Protein AF-A0A5B7FVW7-F1 (afdb_monomer_lite)

InterPro domains:
  IPR008530 Coiled-coil domain-containing protein 22 [PTHR15668] (2-144)
  IPR048349 CCDC22, N-terminal domain [PF21674] (2-85)

Organism: Portunus trituberculatus (NCBI:txid210409)

Secondary structure (DSSP, 8-state):
---GGGS-HHHHHHHHHHHHHHH-TT----SS--SSHHHHHHHHHHHHHHHHHTT-SS---HHHHHS--HHHHHHHHHHHHHHS--S------S---HHHHHHHHHHHHHHHHHHSPP--GGGHHHHHHTTTT--TT----TTTGGG----------GGG--S--S--------

Sequence (174 aa):
MKTVGSFGIEKVVEGVVRCLHTISSDCDLPISLPQNMAQRFRAAAAIAQAVKDTGYPGDIGYQSLLYPSEADLRRIFMFLIEKLPRDSSPVSDEPLNKVTLIHREAKRKVSEALSQPWIPPHCRHVVHKHSSHASLTNYGTAHTQGFISKQFRGYEDPSQLKTGWWKAPIHECL

pLDDT: mean 71.21, std 19.03, range [33.12, 95.5]

Structure (mmCIF, N/CA/C/O backbone):
data_AF-A0A5B7FVW7-F1
#
_entry.id   AF-A0A5B7FVW7-F1
#
loop_
_atom_site.group_PDB
_atom_site.id
_atom_site.type_symbol
_atom_site.label_atom_id
_atom_site.label_alt_id
_atom_site.label_comp_id
_atom_site.label_asym_id
_atom_site.label_entity_id
_atom_site.label_seq_id
_atom_site.pdbx_PDB_ins_code
_atom_site.Cartn_x
_atom_site.Cartn_y
_atom_site.Cartn_z
_atom_site.occupancy
_atom_site.B_iso_or_equiv
_atom_site.auth_seq_id
_atom_site.auth_comp_id
_atom_site.auth_asym_id
_atom_site.auth_atom_id
_atom_site.pdbx_PDB_model_num
ATOM 1 N N . MET A 1 1 ? 15.408 -2.997 10.583 1.00 45.66 1 MET A N 1
ATOM 2 C CA . MET A 1 1 ? 14.521 -1.996 9.945 1.00 45.66 1 MET A CA 1
AT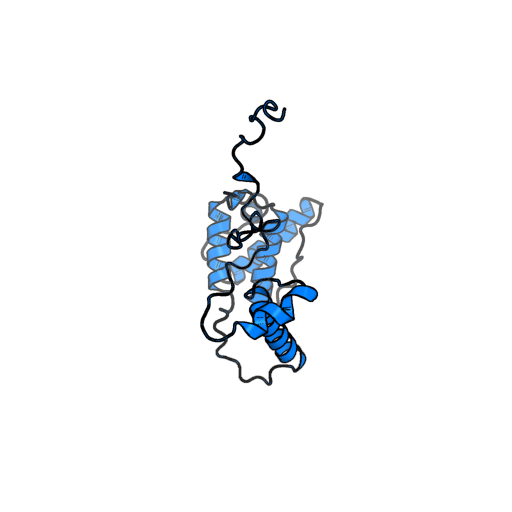OM 3 C C . MET A 1 1 ? 14.501 -2.265 8.450 1.00 45.66 1 MET A C 1
ATOM 5 O O . MET A 1 1 ? 15.553 -2.192 7.832 1.00 45.66 1 MET A O 1
ATOM 9 N N . LYS A 1 2 ? 13.356 -2.661 7.887 1.00 55.06 2 LYS A N 1
ATOM 10 C CA . LYS A 1 2 ? 13.197 -2.876 6.439 1.00 55.06 2 LYS A CA 1
ATOM 11 C C . LYS A 1 2 ? 12.833 -1.534 5.790 1.00 55.06 2 LYS A C 1
ATOM 13 O O . LYS A 1 2 ? 11.948 -0.850 6.294 1.00 55.06 2 LYS A O 1
ATOM 18 N N . THR A 1 3 ? 13.548 -1.131 4.744 1.00 66.06 3 THR A N 1
ATOM 19 C CA . THR A 1 3 ? 13.302 0.115 3.994 1.00 66.06 3 THR A CA 1
ATOM 20 C C . THR A 1 3 ? 12.205 -0.089 2.945 1.00 66.06 3 THR A C 1
ATOM 22 O O . THR A 1 3 ? 11.897 -1.228 2.584 1.00 66.06 3 THR A O 1
ATOM 25 N N . VAL A 1 4 ? 11.620 0.995 2.419 1.00 62.12 4 VAL A N 1
ATOM 26 C CA . VAL A 1 4 ? 10.594 0.920 1.355 1.00 62.12 4 VAL A CA 1
ATOM 27 C C . VAL A 1 4 ? 11.152 0.253 0.090 1.00 62.12 4 VAL A C 1
ATOM 29 O O . VAL A 1 4 ? 10.429 -0.437 -0.619 1.00 62.12 4 VAL A O 1
ATOM 32 N N . GLY A 1 5 ? 12.460 0.353 -0.151 1.00 62.12 5 GLY A N 1
ATOM 33 C CA . GLY A 1 5 ? 13.118 -0.329 -1.269 1.00 62.12 5 GLY A CA 1
ATOM 34 C C . GLY A 1 5 ? 13.190 -1.858 -1.149 1.00 62.12 5 GLY A C 1
ATOM 35 O O . GLY A 1 5 ? 13.570 -2.515 -2.109 1.00 62.12 5 GLY A O 1
ATOM 36 N N . SER A 1 6 ? 12.841 -2.442 0.005 1.00 65.44 6 SER A N 1
ATOM 37 C CA . SER A 1 6 ? 12.838 -3.904 0.192 1.00 65.44 6 SER A CA 1
ATOM 38 C C . SER A 1 6 ? 11.539 -4.588 -0.251 1.00 65.44 6 SER A C 1
ATOM 40 O O . SER A 1 6 ? 11.454 -5.817 -0.225 1.00 65.44 6 SER A O 1
ATOM 42 N N . PHE A 1 7 ? 10.520 -3.816 -0.649 1.00 72.50 7 PHE A N 1
ATOM 43 C CA . PHE A 1 7 ? 9.281 -4.373 -1.180 1.00 72.50 7 PHE A CA 1
ATOM 44 C C . PHE A 1 7 ? 9.491 -4.892 -2.604 1.00 72.50 7 PHE A C 1
ATOM 46 O O . PHE A 1 7 ? 10.084 -4.227 -3.450 1.00 72.50 7 PHE A O 1
ATOM 53 N N . GLY A 1 8 ? 8.982 -6.094 -2.879 1.00 81.50 8 GLY A N 1
ATOM 54 C CA . GLY A 1 8 ? 8.983 -6.638 -4.234 1.00 81.50 8 GLY A CA 1
ATOM 55 C C . GLY A 1 8 ? 8.124 -5.787 -5.172 1.00 81.50 8 GLY A C 1
ATOM 56 O O . GLY A 1 8 ? 7.065 -5.303 -4.772 1.00 81.50 8 GLY A O 1
ATOM 57 N N . ILE A 1 9 ? 8.558 -5.659 -6.428 1.00 86.25 9 ILE A N 1
ATOM 58 C CA . ILE A 1 9 ? 7.878 -4.882 -7.482 1.00 86.25 9 ILE A CA 1
ATOM 59 C C . ILE A 1 9 ? 6.402 -5.282 -7.606 1.00 86.25 9 ILE A C 1
ATOM 61 O O . ILE A 1 9 ? 5.527 -4.429 -7.677 1.00 86.25 9 ILE A O 1
ATOM 65 N N . GLU A 1 10 ? 6.117 -6.582 -7.535 1.00 87.19 10 GLU A N 1
ATOM 66 C CA . GLU A 1 10 ? 4.753 -7.125 -7.561 1.00 87.19 10 GLU A CA 1
ATOM 67 C C . GLU A 1 10 ? 3.863 -6.502 -6.477 1.00 87.19 10 GLU A C 1
ATOM 69 O O . GLU A 1 10 ? 2.733 -6.107 -6.742 1.00 87.19 10 GLU A O 1
ATOM 74 N N . LYS A 1 11 ? 4.394 -6.357 -5.256 1.00 87.31 11 LYS A N 1
ATOM 75 C CA . LYS A 1 11 ? 3.654 -5.833 -4.100 1.00 87.31 11 LYS A CA 1
ATOM 76 C C . LYS A 1 11 ? 3.477 -4.326 -4.157 1.00 87.31 11 LYS A C 1
ATOM 78 O O . LYS A 1 11 ? 2.442 -3.819 -3.737 1.00 87.31 11 LYS A O 1
ATOM 83 N N . VAL A 1 12 ? 4.469 -3.621 -4.693 1.00 88.12 12 VAL A N 1
ATOM 84 C CA . VAL A 1 12 ? 4.357 -2.193 -4.988 1.00 88.12 12 VAL A CA 1
ATOM 85 C C . VAL A 1 12 ? 3.219 -1.954 -5.971 1.00 88.12 12 VAL A C 1
ATOM 87 O O . VAL A 1 12 ? 2.339 -1.141 -5.696 1.00 88.12 12 VAL A O 1
ATOM 90 N N . VAL A 1 13 ? 3.227 -2.660 -7.104 1.00 88.94 13 VAL A N 1
ATOM 91 C CA . VAL A 1 13 ? 2.237 -2.428 -8.156 1.00 88.94 13 VAL A CA 1
ATOM 92 C C . VAL A 1 13 ? 0.844 -2.848 -7.693 1.00 88.94 13 VAL A C 1
ATOM 94 O O . VAL A 1 13 ? -0.101 -2.089 -7.882 1.00 88.94 13 VAL A O 1
ATOM 97 N N . GLU A 1 14 ? 0.726 -3.981 -6.998 1.00 89.44 14 GLU A N 1
ATOM 98 C CA . GLU A 1 14 ? -0.524 -4.412 -6.362 1.00 89.44 14 GLU A CA 1
ATOM 99 C C . GLU A 1 14 ? -1.078 -3.334 -5.412 1.00 89.44 14 GLU A C 1
ATOM 101 O O . GLU A 1 14 ? -2.271 -3.028 -5.439 1.00 89.44 14 GLU A O 1
ATOM 106 N N . GLY A 1 15 ? -0.211 -2.718 -4.599 1.00 89.50 15 GLY A N 1
ATOM 107 C CA . GLY A 1 15 ? -0.584 -1.626 -3.701 1.00 89.50 15 GLY A CA 1
ATOM 108 C C . GLY A 1 15 ? -1.093 -0.393 -4.448 1.00 89.50 15 GLY A C 1
ATOM 109 O O . GLY A 1 15 ? -2.143 0.139 -4.097 1.00 89.50 15 GLY A O 1
ATOM 110 N N . VAL A 1 16 ? -0.394 0.027 -5.507 1.00 89.62 16 VAL A N 1
ATOM 111 C CA . VAL A 1 16 ? -0.802 1.165 -6.351 1.00 89.62 16 VAL A CA 1
ATOM 112 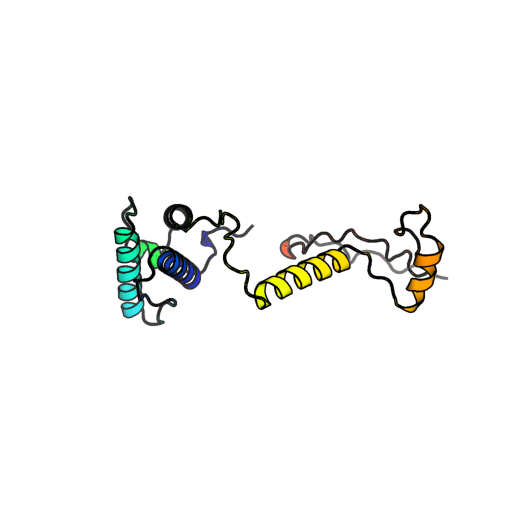C C . VAL A 1 16 ? -2.155 0.904 -7.014 1.00 89.62 16 VAL A C 1
ATOM 114 O O . VAL A 1 16 ? -3.041 1.750 -6.926 1.00 89.62 16 VAL A O 1
ATOM 117 N N . VAL A 1 17 ? -2.353 -0.274 -7.617 1.00 90.81 17 VAL A N 1
ATOM 118 C CA . VAL A 1 17 ? -3.624 -0.656 -8.261 1.00 90.81 17 VAL A CA 1
ATOM 119 C C . VAL A 1 17 ? -4.768 -0.662 -7.251 1.00 90.81 17 VAL A C 1
ATOM 121 O O . VAL A 1 17 ? -5.850 -0.151 -7.526 1.00 90.81 17 VAL A O 1
ATOM 124 N N . ARG A 1 18 ? -4.527 -1.174 -6.041 1.00 89.12 18 ARG A N 1
ATOM 125 C CA . ARG A 1 18 ? -5.536 -1.180 -4.980 1.00 89.12 18 ARG A CA 1
ATOM 126 C C . ARG A 1 18 ? -5.884 0.225 -4.494 1.00 89.12 18 ARG A C 1
ATOM 128 O O . ARG A 1 18 ? -7.051 0.491 -4.233 1.00 89.12 18 ARG A O 1
ATOM 135 N N . CYS A 1 19 ? -4.908 1.126 -4.396 1.00 89.38 19 CYS A N 1
ATOM 136 C CA . CYS A 1 19 ? -5.186 2.531 -4.110 1.00 89.38 19 CYS A CA 1
ATOM 137 C C . CYS A 1 19 ? -6.026 3.174 -5.221 1.00 89.38 19 CYS A C 1
ATOM 139 O O . CYS A 1 19 ? -6.990 3.866 -4.912 1.00 89.38 19 CYS A O 1
ATOM 141 N N . LEU A 1 20 ? -5.701 2.905 -6.490 1.00 88.94 20 LEU A N 1
ATOM 142 C CA . LEU A 1 20 ? -6.451 3.428 -7.633 1.00 88.94 20 LEU A CA 1
ATOM 143 C C . LEU A 1 20 ? -7.905 2.952 -7.642 1.00 88.94 20 LEU A C 1
ATOM 145 O O . LEU A 1 20 ? -8.782 3.792 -7.768 1.00 88.94 20 LEU A O 1
ATOM 149 N N . HIS A 1 21 ? -8.179 1.663 -7.416 1.00 89.06 21 HIS A N 1
ATOM 150 C CA . HIS A 1 21 ? -9.558 1.157 -7.329 1.00 89.06 21 HIS A CA 1
ATOM 151 C C . HIS A 1 21 ? -10.388 1.841 -6.237 1.00 89.06 21 HIS A C 1
ATOM 153 O O . HIS A 1 21 ? -11.591 2.028 -6.398 1.00 89.06 21 HIS A O 1
ATOM 159 N N . THR A 1 22 ? -9.759 2.206 -5.117 1.00 86.69 22 THR A N 1
ATOM 160 C CA . THR A 1 22 ? -10.442 2.904 -4.020 1.00 86.69 22 THR A CA 1
ATOM 161 C C . THR A 1 22 ? -10.742 4.366 -4.366 1.00 86.69 22 THR A C 1
ATOM 163 O O . THR A 1 22 ? -11.731 4.912 -3.888 1.00 86.69 22 THR A O 1
ATOM 166 N N . ILE A 1 23 ? -9.895 5.014 -5.172 1.00 86.25 23 ILE A N 1
ATOM 167 C CA . ILE A 1 23 ? -10.071 6.416 -5.593 1.00 86.25 23 ILE A CA 1
ATOM 168 C C . ILE A 1 23 ? -11.030 6.510 -6.787 1.00 86.25 23 ILE A C 1
ATOM 170 O O . ILE A 1 23 ? -11.845 7.427 -6.870 1.00 86.25 23 ILE A O 1
ATOM 174 N N . SER A 1 24 ? -10.925 5.567 -7.719 1.00 77.94 24 SER A N 1
ATOM 175 C CA . SER A 1 24 ? -11.646 5.531 -8.985 1.00 77.94 24 SER A CA 1
ATOM 176 C C . SER A 1 24 ? -12.114 4.099 -9.241 1.00 77.94 24 SER A C 1
ATOM 178 O O . SER A 1 24 ? -11.337 3.230 -9.634 1.00 77.94 24 SER A O 1
ATOM 180 N N . SER A 1 25 ? -13.406 3.853 -9.020 1.00 71.75 25 SER A N 1
ATOM 181 C CA . SER A 1 25 ? -14.044 2.543 -9.213 1.00 71.75 25 SER A CA 1
ATOM 182 C C . SER A 1 25 ? -14.044 2.058 -10.667 1.00 71.75 25 SER A C 1
ATOM 184 O O . SER A 1 25 ? -14.298 0.882 -10.912 1.00 71.75 25 SER A O 1
ATOM 186 N N . ASP A 1 26 ? -13.745 2.946 -11.616 1.00 69.62 26 ASP A N 1
ATOM 187 C CA . ASP A 1 26 ? -13.931 2.719 -13.054 1.00 69.62 26 ASP A CA 1
ATOM 188 C C . ASP A 1 26 ? -12.675 2.171 -13.755 1.00 69.62 26 ASP A C 1
ATOM 190 O O . ASP A 1 26 ? -12.699 1.865 -14.948 1.00 69.62 26 ASP A O 1
ATOM 194 N N . CYS A 1 27 ? -11.555 2.039 -13.040 1.00 67.88 27 CYS A N 1
ATOM 195 C CA . CYS A 1 27 ? -10.308 1.541 -13.613 1.00 67.88 27 CYS A CA 1
ATOM 196 C C . CYS A 1 27 ? -10.231 0.010 -13.514 1.00 67.88 27 CYS A C 1
ATOM 198 O O . CYS A 1 27 ? -9.853 -0.517 -12.472 1.00 67.88 27 CYS A O 1
ATOM 200 N N . ASP A 1 28 ? -10.531 -0.714 -14.595 1.00 71.06 28 ASP A N 1
ATOM 201 C CA . ASP A 1 28 ? -10.376 -2.177 -14.653 1.00 71.06 28 ASP A CA 1
ATOM 202 C C . ASP A 1 28 ? -8.914 -2.557 -14.979 1.00 71.06 28 ASP A C 1
ATOM 204 O O . ASP A 1 28 ? -8.534 -2.820 -16.124 1.00 71.06 28 ASP A O 1
ATOM 208 N N . LEU A 1 29 ? -8.042 -2.469 -13.968 1.00 77.12 29 LEU A N 1
ATOM 209 C CA . LEU A 1 29 ? -6.603 -2.724 -14.084 1.00 77.12 29 LEU A CA 1
ATOM 210 C C . LEU A 1 29 ? -6.229 -4.083 -13.466 1.00 77.12 29 LEU A C 1
ATOM 212 O O . LEU A 1 29 ? -6.748 -4.460 -12.415 1.00 77.12 29 LEU A O 1
ATOM 216 N N . PRO A 1 30 ? -5.273 -4.827 -14.054 1.00 74.94 30 PRO A N 1
ATOM 217 C CA . PRO A 1 30 ? -4.833 -6.095 -13.487 1.00 74.94 30 PRO A CA 1
ATOM 218 C C . PRO A 1 30 ? -4.104 -5.877 -12.152 1.00 74.94 30 PRO A C 1
ATOM 220 O O . PRO A 1 30 ? -3.077 -5.204 -12.090 1.00 74.94 30 PRO A O 1
ATOM 223 N N . ILE A 1 31 ? -4.609 -6.512 -11.090 1.00 75.31 31 ILE A N 1
ATOM 224 C CA . ILE A 1 31 ? -4.072 -6.432 -9.716 1.00 75.31 31 ILE A CA 1
ATOM 225 C C . ILE A 1 31 ? -2.673 -7.069 -9.597 1.00 75.31 31 ILE A C 1
ATOM 227 O O . ILE A 1 31 ? -1.891 -6.695 -8.725 1.00 75.31 31 ILE A O 1
ATOM 231 N N . SER A 1 32 ? -2.337 -8.015 -10.478 1.00 75.75 32 SER A N 1
ATOM 232 C CA . SER A 1 32 ? -1.055 -8.729 -10.485 1.00 75.75 32 SER A CA 1
ATOM 233 C C . SER A 1 32 ? -0.311 -8.549 -11.803 1.00 75.75 32 SER A C 1
ATOM 235 O O . SER A 1 32 ? -0.915 -8.665 -12.875 1.00 75.75 32 SER A O 1
ATOM 237 N N . LEU A 1 33 ? 1.010 -8.360 -11.744 1.00 78.69 33 LEU A N 1
ATOM 238 C CA . LEU A 1 33 ? 1.828 -8.264 -12.947 1.00 78.69 33 LEU A CA 1
ATOM 239 C C . LEU A 1 33 ? 1.986 -9.651 -13.605 1.00 78.69 33 LEU A C 1
ATOM 241 O O . LEU A 1 33 ? 2.382 -10.617 -12.951 1.00 78.69 33 LEU A O 1
ATOM 245 N N . PRO A 1 34 ? 1.721 -9.782 -14.916 1.00 80.94 34 PRO A N 1
ATOM 246 C CA . PRO A 1 34 ? 1.904 -11.042 -15.635 1.00 80.94 34 PRO A CA 1
ATOM 247 C C . PRO A 1 34 ? 3.384 -11.438 -15.685 1.00 80.94 34 PRO A C 1
ATOM 249 O O . PRO A 1 34 ? 4.259 -10.585 -15.627 1.00 80.94 34 PRO A O 1
ATOM 252 N N . GLN A 1 35 ? 3.708 -12.723 -15.837 1.00 77.06 35 GLN A N 1
ATOM 253 C CA . 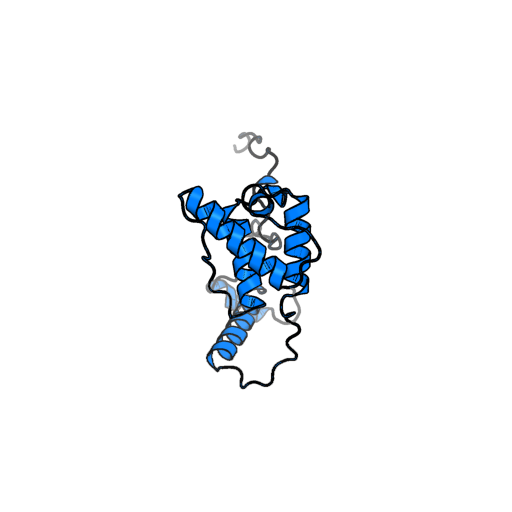GLN A 1 35 ? 5.105 -13.193 -15.831 1.00 77.06 35 GLN A CA 1
ATOM 254 C C . GLN A 1 35 ? 5.906 -12.748 -17.076 1.00 77.06 35 GLN A C 1
ATOM 256 O O . GLN A 1 35 ? 7.131 -12.651 -17.029 1.00 77.06 35 GLN A O 1
ATOM 261 N N . ASN A 1 36 ? 5.225 -12.424 -18.181 1.00 87.50 36 ASN A N 1
ATOM 262 C CA . ASN A 1 36 ? 5.848 -11.989 -19.432 1.00 87.50 36 ASN A CA 1
ATOM 263 C C . ASN A 1 36 ? 6.193 -10.486 -19.411 1.00 87.50 36 ASN A C 1
ATOM 265 O O . ASN A 1 36 ? 5.312 -9.641 -19.247 1.00 87.50 36 ASN A O 1
ATOM 269 N N . MET A 1 37 ? 7.460 -10.145 -19.667 1.00 83.00 37 MET A N 1
ATOM 270 C CA . MET A 1 37 ? 7.969 -8.765 -19.642 1.00 83.00 37 MET A CA 1
ATOM 271 C C . MET A 1 37 ? 7.234 -7.805 -20.589 1.00 83.00 37 MET A C 1
ATOM 273 O O . MET A 1 37 ? 6.961 -6.668 -20.208 1.00 83.00 37 MET A O 1
ATOM 277 N N . ALA A 1 38 ? 6.834 -8.247 -21.785 1.00 84.62 38 ALA A N 1
ATOM 278 C CA . ALA A 1 38 ? 6.091 -7.393 -22.718 1.00 84.62 38 ALA A CA 1
ATOM 279 C C . ALA A 1 38 ? 4.681 -7.060 -22.198 1.00 84.62 38 ALA A C 1
ATOM 281 O O . ALA A 1 38 ? 4.160 -5.963 -22.404 1.00 84.62 38 ALA A O 1
ATOM 282 N N . GLN A 1 39 ? 4.053 -8.001 -21.489 1.00 86.75 39 GLN A N 1
ATOM 283 C CA . GLN A 1 39 ? 2.766 -7.762 -20.839 1.00 86.75 39 GLN A CA 1
ATOM 284 C C . GLN A 1 39 ? 2.928 -6.885 -19.591 1.00 86.75 39 GLN A C 1
ATOM 286 O O . GLN A 1 39 ? 2.094 -6.011 -19.375 1.00 86.75 39 GLN A O 1
ATOM 291 N N . ARG A 1 40 ? 4.023 -7.043 -18.829 1.00 88.75 40 ARG A N 1
ATOM 292 C CA . ARG A 1 40 ? 4.362 -6.155 -17.701 1.00 88.75 40 ARG A CA 1
ATOM 293 C C . ARG A 1 40 ? 4.521 -4.712 -18.144 1.00 88.75 40 ARG A C 1
ATOM 295 O O . ARG A 1 40 ? 3.987 -3.831 -17.488 1.00 88.75 40 ARG A O 1
ATOM 302 N N . PHE A 1 41 ? 5.203 -4.477 -19.264 1.00 88.81 41 PHE A N 1
ATOM 303 C CA . PHE A 1 41 ? 5.345 -3.139 -19.834 1.00 88.81 41 PHE A CA 1
ATOM 304 C C . PHE A 1 41 ? 3.981 -2.506 -20.127 1.00 88.81 41 PHE A C 1
ATOM 306 O O . PHE A 1 41 ? 3.717 -1.391 -19.685 1.00 88.81 41 PHE A O 1
ATOM 313 N N . ARG A 1 42 ? 3.092 -3.234 -20.820 1.00 89.12 42 ARG A N 1
ATOM 314 C CA . ARG A 1 42 ? 1.744 -2.738 -21.144 1.00 89.12 42 ARG A CA 1
ATOM 315 C C . ARG A 1 42 ? 0.913 -2.475 -19.888 1.00 89.12 42 ARG A C 1
ATOM 317 O O . ARG A 1 42 ? 0.302 -1.418 -19.788 1.00 89.12 42 ARG A O 1
ATOM 324 N N . ALA A 1 43 ? 0.937 -3.396 -18.926 1.00 88.75 43 ALA A N 1
ATOM 325 C CA . ALA A 1 43 ? 0.231 -3.246 -17.657 1.00 88.75 43 ALA A CA 1
ATOM 326 C C . ALA A 1 43 ? 0.753 -2.042 -16.858 1.00 88.75 43 ALA A C 1
ATOM 328 O O . ALA A 1 43 ? -0.026 -1.195 -16.443 1.00 88.75 43 ALA A O 1
ATOM 329 N N . ALA A 1 44 ? 2.071 -1.909 -16.703 1.00 89.00 44 ALA A N 1
ATOM 330 C CA . ALA A 1 44 ? 2.674 -0.789 -15.989 1.00 89.00 44 ALA A CA 1
ATOM 331 C C . ALA A 1 44 ? 2.443 0.553 -16.693 1.00 89.00 44 ALA A C 1
ATOM 333 O O . ALA A 1 44 ? 2.227 1.557 -16.023 1.00 89.00 44 ALA A O 1
ATOM 334 N N . ALA A 1 45 ? 2.447 0.585 -18.028 1.00 89.00 45 ALA A N 1
ATOM 335 C CA . ALA A 1 45 ? 2.096 1.783 -18.782 1.00 89.00 45 ALA A CA 1
ATOM 336 C C . ALA A 1 45 ? 0.632 2.188 -18.546 1.00 89.00 45 ALA A C 1
ATOM 338 O O . ALA A 1 45 ? 0.372 3.359 -18.288 1.00 89.00 45 ALA A O 1
ATOM 339 N N . ALA A 1 46 ? -0.304 1.233 -18.568 1.00 89.69 46 ALA A N 1
ATOM 340 C CA . ALA A 1 46 ? -1.716 1.493 -18.282 1.00 89.69 46 ALA A CA 1
ATOM 341 C C . ALA A 1 46 ? -1.930 2.002 -16.845 1.00 89.69 46 ALA A C 1
ATOM 343 O O . ALA A 1 46 ? -2.627 2.990 -16.637 1.00 89.69 46 ALA A O 1
ATOM 344 N N . ILE A 1 47 ? -1.265 1.386 -15.863 1.00 90.00 47 ILE A N 1
ATOM 345 C CA . ILE A 1 47 ? -1.325 1.813 -14.457 1.00 90.00 47 ILE A CA 1
ATOM 346 C C . ILE A 1 47 ? -0.736 3.219 -14.296 1.00 90.00 47 ILE A C 1
ATOM 348 O O . ILE A 1 47 ? -1.333 4.058 -13.631 1.00 90.00 47 ILE A O 1
ATOM 352 N N . ALA A 1 48 ? 0.406 3.509 -14.925 1.00 90.62 48 ALA A N 1
ATOM 353 C CA . ALA A 1 48 ? 1.016 4.836 -14.872 1.00 90.62 48 ALA A CA 1
ATOM 354 C C . ALA A 1 48 ? 0.106 5.918 -15.477 1.00 90.62 48 ALA A C 1
ATOM 356 O O . ALA A 1 48 ? 0.043 7.017 -14.930 1.00 90.62 48 ALA A O 1
ATOM 357 N N . GLN A 1 49 ? -0.623 5.611 -16.557 1.00 89.62 49 GLN A N 1
ATOM 358 C CA . GLN A 1 49 ? -1.616 6.534 -17.114 1.00 89.62 49 GLN A CA 1
ATOM 359 C C . GLN A 1 49 ? -2.785 6.759 -16.153 1.00 89.62 49 GLN A C 1
ATOM 361 O O . GLN A 1 49 ? -3.092 7.904 -15.858 1.00 89.62 49 GLN A O 1
ATOM 366 N N . ALA A 1 50 ? -3.335 5.709 -15.540 1.00 89.62 50 ALA A N 1
ATOM 367 C CA . ALA A 1 50 ? -4.398 5.868 -14.543 1.00 89.62 50 ALA A CA 1
ATOM 368 C C . ALA A 1 50 ? -3.966 6.727 -13.332 1.00 89.62 50 ALA A C 1
ATOM 370 O O . ALA A 1 50 ? -4.737 7.545 -12.824 1.00 89.62 50 ALA A O 1
ATOM 371 N N . VAL A 1 51 ? -2.706 6.608 -12.888 1.00 89.44 51 VAL A N 1
ATOM 372 C CA . VAL A 1 51 ? -2.146 7.499 -11.852 1.00 89.44 51 VAL A CA 1
ATOM 373 C C . VAL A 1 51 ? -2.067 8.951 -12.346 1.00 89.44 51 VAL A C 1
ATOM 375 O O . VAL A 1 51 ? -2.365 9.869 -11.580 1.00 89.44 51 VAL A O 1
ATOM 378 N N . LYS A 1 52 ? -1.694 9.180 -13.612 1.00 90.00 52 LYS A N 1
ATOM 379 C CA . LYS A 1 52 ? -1.679 10.522 -14.223 1.00 90.00 52 LYS A CA 1
ATOM 380 C C . LYS A 1 52 ? -3.078 11.117 -14.332 1.00 90.00 52 LYS A C 1
ATOM 382 O O . LYS A 1 52 ? -3.253 12.274 -13.962 1.00 90.00 52 LYS A O 1
ATOM 387 N N . ASP A 1 53 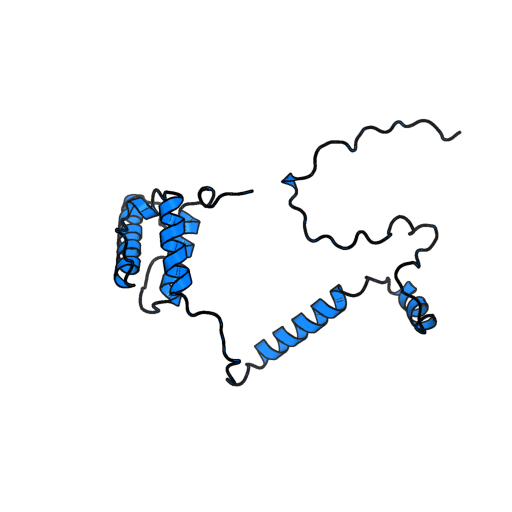? -4.061 10.322 -14.740 1.00 89.31 53 ASP A N 1
ATOM 388 C CA . ASP A 1 53 ? -5.461 10.738 -14.877 1.00 89.31 53 ASP A CA 1
ATOM 389 C C . ASP A 1 53 ? -6.074 11.150 -13.528 1.00 89.31 53 ASP A C 1
ATOM 391 O O . ASP A 1 53 ? -6.928 12.031 -13.465 1.00 89.31 53 ASP A O 1
ATOM 395 N N . THR A 1 54 ? -5.559 10.600 -12.422 1.00 86.69 54 THR A N 1
ATOM 396 C CA . THR A 1 54 ? -5.915 11.007 -11.049 1.00 86.69 54 THR A CA 1
ATOM 397 C C . THR A 1 54 ? -5.372 12.408 -10.679 1.00 86.69 54 THR A C 1
ATOM 399 O O . THR A 1 54 ? -5.685 12.955 -9.618 1.00 86.69 54 THR A O 1
ATOM 402 N N . GLY A 1 55 ? -4.550 13.022 -11.538 1.00 87.88 55 GLY A N 1
ATOM 403 C CA . GLY A 1 55 ? -3.966 14.351 -11.347 1.00 87.88 55 GLY A CA 1
ATOM 404 C C . GLY A 1 55 ? -2.614 14.343 -10.631 1.00 87.88 55 GLY A C 1
ATOM 405 O O . GLY A 1 55 ? -2.315 15.267 -9.871 1.00 87.88 55 GLY A O 1
ATOM 406 N N . TYR A 1 56 ? -1.804 13.297 -10.824 1.00 88.50 56 TYR A N 1
ATOM 407 C CA . TYR A 1 56 ? -0.457 13.243 -10.253 1.00 88.50 56 TYR A CA 1
ATOM 408 C C . TYR A 1 56 ? 0.449 14.322 -10.885 1.00 88.50 56 TYR A C 1
ATOM 410 O O . TYR A 1 56 ? 0.577 14.365 -12.107 1.00 88.50 56 TYR A O 1
ATOM 418 N N . PRO A 1 57 ? 1.108 15.187 -10.087 1.00 83.62 57 PRO A N 1
ATOM 419 C CA . PRO A 1 57 ? 1.883 16.318 -10.609 1.00 83.62 57 PRO A CA 1
ATOM 420 C C . PRO A 1 57 ? 3.260 15.934 -11.176 1.00 83.62 57 PRO A C 1
ATOM 422 O O . PRO A 1 57 ? 3.920 16.767 -11.794 1.00 83.62 57 PRO A O 1
ATOM 425 N N . GLY A 1 58 ? 3.736 14.711 -10.928 1.00 83.56 58 GLY A N 1
ATOM 426 C CA . GLY A 1 58 ? 5.030 14.231 -11.416 1.00 83.56 58 GLY A CA 1
ATOM 427 C C . GLY A 1 58 ? 4.918 13.429 -12.713 1.00 83.56 58 GLY A C 1
ATOM 428 O O . GLY A 1 58 ? 3.864 12.888 -13.039 1.00 83.56 58 GLY A O 1
ATOM 429 N N . ASP A 1 59 ? 6.031 13.281 -13.432 1.00 84.81 59 ASP A N 1
ATOM 430 C CA . ASP A 1 59 ? 6.075 12.344 -14.554 1.00 84.81 59 ASP A CA 1
ATOM 431 C C . ASP A 1 59 ? 6.252 10.913 -14.032 1.00 84.81 59 ASP A C 1
ATOM 433 O O . ASP A 1 59 ? 7.247 10.581 -13.385 1.00 84.81 59 ASP A O 1
ATOM 437 N N . ILE A 1 60 ? 5.250 10.072 -14.281 1.00 87.56 60 ILE A N 1
ATOM 438 C CA . ILE A 1 60 ? 5.270 8.645 -13.966 1.00 87.56 60 ILE A CA 1
ATOM 439 C C . ILE A 1 60 ? 5.212 7.831 -15.259 1.00 87.56 60 ILE A C 1
ATOM 441 O O . ILE A 1 60 ? 4.340 8.015 -16.111 1.00 87.56 60 ILE A O 1
ATOM 445 N N . GLY A 1 61 ? 6.164 6.916 -15.407 1.00 87.88 61 GLY A N 1
ATOM 446 C CA . GLY A 1 61 ? 6.234 5.997 -16.537 1.00 87.88 61 GLY A CA 1
ATOM 447 C C . GLY A 1 61 ? 6.249 4.541 -16.093 1.00 87.88 61 GLY A C 1
ATOM 448 O O . GLY A 1 61 ? 6.309 4.222 -14.906 1.00 87.88 61 GLY A O 1
ATOM 449 N N . TYR A 1 62 ? 6.280 3.640 -17.074 1.00 85.81 62 TYR A N 1
ATOM 450 C CA . TYR A 1 62 ? 6.440 2.207 -16.820 1.00 85.81 62 TYR A CA 1
ATOM 451 C C . TYR A 1 62 ? 7.747 1.901 -16.067 1.00 85.81 62 TYR A C 1
ATOM 453 O O . TYR A 1 62 ? 7.777 0.988 -15.247 1.00 85.81 62 TYR A O 1
ATOM 461 N N . GLN A 1 63 ? 8.814 2.678 -16.304 1.00 86.25 63 GLN A N 1
ATOM 462 C CA . GLN A 1 63 ? 10.110 2.514 -15.640 1.00 86.25 63 GLN A CA 1
ATOM 463 C C . GLN A 1 63 ? 10.011 2.772 -14.133 1.00 86.25 63 GLN A C 1
ATOM 465 O O . GLN A 1 63 ? 10.594 2.022 -13.359 1.00 86.25 63 GLN A O 1
ATOM 470 N N . SER A 1 64 ? 9.223 3.763 -13.710 1.00 85.19 64 SER A N 1
ATOM 471 C CA . SER A 1 64 ? 9.011 4.086 -12.293 1.00 85.19 64 SER A CA 1
ATOM 472 C C . SER A 1 64 ? 8.292 2.969 -11.530 1.00 85.19 64 SER A C 1
ATOM 474 O O . SER A 1 64 ? 8.419 2.889 -10.313 1.00 85.19 64 SER A O 1
ATOM 476 N N . LEU A 1 65 ? 7.546 2.105 -12.230 1.00 83.75 65 LEU A N 1
ATOM 477 C CA . LEU A 1 65 ? 6.831 0.969 -11.643 1.00 83.75 65 LEU A CA 1
ATOM 478 C C . LEU A 1 65 ? 7.598 -0.356 -11.778 1.00 83.75 65 LEU A C 1
ATOM 480 O O . LEU A 1 65 ? 7.594 -1.141 -10.836 1.00 83.75 65 LEU A O 1
ATOM 484 N N . LEU A 1 66 ? 8.265 -0.615 -12.911 1.00 84.88 66 LEU A N 1
ATOM 485 C CA . LEU A 1 66 ? 9.073 -1.831 -13.120 1.00 84.88 66 LEU A CA 1
ATOM 486 C C . LEU A 1 66 ? 10.422 -1.777 -12.397 1.00 84.88 66 LEU A C 1
ATOM 488 O O . LEU A 1 66 ? 10.921 -2.811 -11.960 1.00 84.88 66 LEU A O 1
ATOM 492 N N . TYR A 1 67 ? 11.004 -0.584 -12.278 1.00 86.25 67 TYR A N 1
ATOM 493 C CA . TYR A 1 67 ? 12.296 -0.339 -11.640 1.00 86.25 67 TYR A CA 1
ATOM 494 C C . TYR A 1 67 ? 12.165 0.811 -10.638 1.00 86.25 67 TYR A C 1
ATOM 496 O O . TYR A 1 67 ? 12.747 1.883 -10.829 1.00 86.25 67 TYR A O 1
ATOM 504 N N . PRO A 1 68 ? 11.352 0.623 -9.586 1.00 79.00 68 PRO A N 1
ATOM 505 C CA . PRO A 1 68 ? 11.017 1.706 -8.688 1.00 79.00 68 PRO A CA 1
ATOM 506 C C . PRO A 1 68 ? 12.243 2.180 -7.911 1.00 79.00 68 PRO A C 1
ATOM 508 O O . PRO A 1 68 ? 12.882 1.410 -7.191 1.00 79.00 68 PRO A O 1
ATOM 511 N N . SER A 1 69 ? 12.538 3.477 -8.009 1.00 86.12 69 SER A N 1
ATOM 512 C CA . SER A 1 69 ? 13.429 4.122 -7.054 1.00 86.12 69 SER A CA 1
ATOM 513 C C . SER A 1 69 ? 12.677 4.353 -5.742 1.00 86.12 69 SER A C 1
ATOM 515 O O . SER A 1 69 ? 11.467 4.595 -5.715 1.00 86.12 69 SER A O 1
ATOM 517 N N . GLU A 1 70 ? 13.388 4.312 -4.619 1.00 84.44 70 GLU A N 1
ATOM 518 C CA . GLU A 1 70 ? 12.755 4.511 -3.314 1.00 84.44 70 GLU A CA 1
ATOM 519 C C . GLU A 1 70 ? 12.142 5.917 -3.165 1.00 84.44 70 GLU A C 1
ATOM 521 O O . GLU A 1 70 ? 11.194 6.121 -2.405 1.00 84.44 70 GLU A O 1
ATOM 526 N N . ALA A 1 71 ? 12.684 6.899 -3.886 1.00 85.25 71 ALA A N 1
ATOM 527 C CA . ALA A 1 71 ? 12.153 8.252 -3.913 1.00 85.25 71 ALA A CA 1
ATOM 528 C C . ALA A 1 71 ? 10.827 8.317 -4.684 1.00 85.25 71 ALA A C 1
ATOM 530 O O . ALA A 1 71 ? 9.884 8.954 -4.217 1.00 85.25 71 ALA A O 1
ATOM 531 N N . ASP A 1 72 ? 10.727 7.625 -5.820 1.00 86.06 72 ASP A N 1
ATOM 532 C CA . ASP A 1 72 ? 9.516 7.631 -6.646 1.00 86.06 72 ASP A CA 1
ATOM 533 C C . ASP A 1 72 ? 8.367 6.909 -5.950 1.00 86.06 72 ASP A C 1
ATOM 535 O O . ASP A 1 72 ? 7.263 7.446 -5.891 1.00 86.06 72 ASP A O 1
ATOM 539 N N . LEU A 1 73 ? 8.640 5.764 -5.315 1.00 87.88 73 LEU A N 1
ATOM 540 C CA . LEU A 1 73 ? 7.645 5.045 -4.514 1.00 87.88 73 LEU A CA 1
ATOM 541 C C . LEU A 1 73 ? 7.026 5.926 -3.440 1.00 87.88 73 LEU A C 1
ATOM 543 O O . LEU A 1 73 ? 5.807 5.972 -3.305 1.00 87.88 73 LEU A O 1
ATOM 547 N N . ARG A 1 74 ? 7.864 6.638 -2.679 1.00 88.62 74 ARG A N 1
ATOM 548 C CA . ARG A 1 74 ? 7.386 7.518 -1.611 1.00 88.62 74 ARG A CA 1
ATOM 549 C C . ARG A 1 74 ? 6.488 8.614 -2.159 1.00 88.62 74 ARG A C 1
ATOM 551 O O . ARG A 1 74 ? 5.430 8.835 -1.590 1.00 88.62 74 ARG A O 1
ATOM 558 N N . ARG A 1 75 ? 6.877 9.270 -3.255 1.00 89.12 75 ARG A N 1
ATOM 559 C CA . ARG A 1 75 ? 6.073 10.344 -3.860 1.00 89.12 75 ARG A CA 1
ATOM 560 C C . ARG A 1 75 ? 4.732 9.826 -4.374 1.00 89.12 75 ARG A C 1
ATOM 562 O O . ARG A 1 75 ? 3.705 10.436 -4.090 1.00 89.12 75 ARG A O 1
ATOM 569 N N . ILE A 1 76 ? 4.744 8.688 -5.067 1.00 89.94 76 ILE A N 1
ATOM 570 C CA . ILE A 1 76 ? 3.538 8.059 -5.615 1.00 89.94 76 ILE A CA 1
ATOM 571 C C . ILE A 1 76 ? 2.595 7.652 -4.481 1.00 89.94 76 ILE A C 1
ATOM 573 O O . ILE A 1 76 ? 1.436 8.053 -4.479 1.00 89.94 76 ILE A O 1
ATOM 577 N N . PHE A 1 77 ? 3.080 6.903 -3.486 1.00 89.56 77 PHE A N 1
ATOM 578 C CA . PHE A 1 77 ? 2.239 6.473 -2.368 1.00 89.56 77 PHE A CA 1
ATOM 579 C C . PHE A 1 77 ? 1.769 7.639 -1.504 1.00 89.56 77 PHE A C 1
ATOM 581 O O . PHE A 1 77 ? 0.624 7.624 -1.074 1.00 89.56 77 PHE A O 1
ATOM 588 N N . MET A 1 78 ? 2.601 8.656 -1.272 1.00 91.06 78 MET A N 1
ATOM 589 C CA . MET A 1 78 ? 2.193 9.851 -0.531 1.00 91.06 78 MET A CA 1
ATOM 590 C C . MET A 1 78 ? 1.019 10.545 -1.225 1.00 91.06 78 MET A C 1
ATOM 592 O O . MET A 1 78 ? 0.000 10.789 -0.587 1.00 91.06 78 MET A O 1
ATOM 596 N N . PHE A 1 79 ? 1.112 10.755 -2.542 1.00 90.44 79 PHE A N 1
ATOM 597 C CA . PHE A 1 79 ? 0.011 11.311 -3.324 1.00 90.44 79 PHE A CA 1
ATOM 598 C C . PHE A 1 79 ? -1.239 10.425 -3.280 1.00 90.44 79 PHE A C 1
ATOM 600 O O . PHE A 1 79 ? -2.330 10.912 -2.996 1.00 90.44 79 PHE A O 1
ATOM 607 N N . LEU A 1 80 ? -1.093 9.121 -3.537 1.00 89.69 80 LEU A N 1
ATOM 608 C CA . LEU A 1 80 ? -2.230 8.201 -3.557 1.00 89.69 80 LEU A CA 1
ATOM 609 C C . LEU A 1 80 ? -2.927 8.154 -2.196 1.00 89.69 80 LEU A C 1
ATOM 611 O O . LEU A 1 80 ? -4.144 8.254 -2.146 1.00 89.69 80 LEU A O 1
ATOM 615 N N . ILE A 1 81 ? -2.175 8.071 -1.097 1.00 89.38 81 ILE A N 1
ATOM 616 C CA . ILE A 1 81 ? -2.725 8.028 0.265 1.00 89.38 81 ILE A CA 1
ATOM 617 C C . ILE A 1 81 ? -3.445 9.330 0.623 1.00 89.38 81 ILE A C 1
ATOM 619 O O . ILE A 1 81 ? -4.473 9.292 1.292 1.00 89.38 81 ILE A O 1
ATOM 623 N N . GLU A 1 82 ? -2.951 10.482 0.169 1.00 87.81 82 GLU A N 1
ATOM 624 C CA . GLU A 1 82 ? -3.645 11.760 0.358 1.00 87.81 82 GLU A CA 1
ATOM 625 C C . GLU A 1 82 ? -4.974 11.835 -0.397 1.00 87.81 82 GLU A C 1
ATOM 627 O O . GLU A 1 82 ? -5.893 12.519 0.059 1.00 87.81 82 GLU A O 1
ATOM 632 N N . LYS A 1 83 ? -5.068 11.147 -1.540 1.00 83.94 83 LYS A N 1
ATOM 633 C CA . LYS A 1 83 ? -6.274 11.057 -2.370 1.00 83.94 83 LYS A CA 1
ATOM 634 C C . LYS A 1 83 ? -7.219 9.936 -1.962 1.00 83.94 83 LYS A C 1
ATOM 636 O O . LYS A 1 83 ? -8.369 9.956 -2.395 1.00 83.94 83 LYS A O 1
ATOM 641 N N . LEU A 1 84 ? -6.773 8.988 -1.136 1.00 85.00 84 LEU A N 1
ATOM 642 C CA . LEU A 1 84 ? -7.663 7.974 -0.590 1.00 85.00 84 LEU A CA 1
ATOM 643 C C . LEU A 1 84 ? -8.780 8.662 0.211 1.00 85.00 84 LEU A C 1
ATOM 645 O O . LEU A 1 84 ? -8.505 9.611 0.956 1.00 85.00 84 LEU A O 1
ATOM 649 N N . PRO A 1 85 ? -10.029 8.176 0.104 1.00 77.62 85 PRO A N 1
ATOM 650 C CA . PRO A 1 85 ? -11.089 8.555 1.024 1.00 77.62 85 PRO A CA 1
ATOM 651 C C . PRO A 1 85 ? -10.570 8.349 2.450 1.00 77.62 85 PRO A C 1
ATOM 653 O O . PRO A 1 85 ? -10.257 7.229 2.851 1.00 77.62 85 PRO A O 1
ATOM 656 N N . ARG A 1 86 ? -10.374 9.437 3.202 1.00 71.94 86 ARG A N 1
ATOM 657 C CA . ARG A 1 86 ? -9.908 9.331 4.585 1.00 71.94 86 ARG A CA 1
ATOM 658 C C . ARG A 1 86 ? -11.011 8.649 5.381 1.00 71.94 86 ARG A C 1
ATOM 660 O O . ARG A 1 86 ? -12.137 9.138 5.387 1.00 71.94 86 ARG A O 1
ATOM 667 N N . ASP A 1 87 ? -10.659 7.608 6.132 1.00 55.19 87 ASP A N 1
ATOM 668 C CA . ASP A 1 87 ? -11.498 6.992 7.171 1.00 55.19 87 ASP A CA 1
ATOM 669 C C . ASP A 1 87 ? -11.781 7.955 8.348 1.00 55.19 87 ASP A C 1
ATOM 671 O O . ASP A 1 87 ? -11.900 7.548 9.502 1.00 55.19 87 ASP A O 1
ATOM 675 N N . SER A 1 88 ? -11.948 9.256 8.106 1.00 49.00 88 SER A N 1
ATOM 676 C CA . SER A 1 88 ? -12.917 10.001 8.890 1.00 49.00 88 SER A CA 1
ATOM 677 C C . SER A 1 88 ? -14.287 9.573 8.384 1.00 49.00 88 SER A C 1
ATOM 679 O O . SER A 1 88 ? -14.961 10.340 7.702 1.00 49.00 88 SER A O 1
ATOM 681 N N . SER A 1 89 ? -14.713 8.347 8.704 1.00 42.78 89 SER A N 1
ATOM 682 C CA . SER A 1 89 ? -16.147 8.150 8.799 1.00 42.78 89 SER A CA 1
ATOM 683 C C . SER A 1 89 ? -16.587 9.160 9.870 1.00 42.78 89 SER A C 1
ATOM 685 O O . SER A 1 89 ? -16.210 8.975 11.037 1.00 42.78 89 SER A O 1
ATOM 687 N N . PRO A 1 90 ? -17.389 10.206 9.577 1.00 49.12 90 PRO A N 1
ATOM 688 C CA . PRO A 1 90 ? -18.433 10.482 10.547 1.00 49.12 90 PRO A CA 1
ATOM 689 C C . PRO A 1 90 ? -19.097 9.124 10.757 1.00 49.12 90 PRO A C 1
ATOM 691 O O . PRO A 1 90 ? -19.264 8.389 9.784 1.00 49.12 90 PRO A O 1
ATOM 694 N N . VAL A 1 91 ? -19.330 8.733 12.005 1.00 49.88 91 VAL A N 1
ATOM 695 C CA . VAL A 1 91 ? -20.153 7.568 12.333 1.00 49.88 91 VAL A CA 1
ATOM 696 C C . VAL A 1 91 ? -21.359 7.623 11.398 1.00 49.88 91 VAL A C 1
ATOM 698 O O . VAL A 1 91 ? -22.234 8.462 11.583 1.00 49.88 91 VAL A O 1
ATOM 701 N N . SER A 1 92 ? -21.316 6.861 10.304 1.00 43.66 92 SER A N 1
ATOM 702 C CA . SER A 1 92 ? -22.385 6.891 9.328 1.00 43.66 92 SER A CA 1
ATOM 703 C C . SER A 1 92 ? -23.485 6.148 10.047 1.00 43.66 92 SER A C 1
ATOM 705 O O . SER A 1 92 ? -23.336 4.955 10.314 1.00 43.66 92 SER A O 1
ATOM 707 N N . ASP A 1 93 ? -24.543 6.867 10.410 1.00 50.81 93 ASP A N 1
ATOM 708 C CA . ASP A 1 93 ? -25.813 6.347 10.931 1.00 50.81 93 ASP A CA 1
ATOM 709 C C . ASP A 1 93 ? -26.544 5.477 9.881 1.00 50.81 93 ASP A C 1
ATOM 711 O O . ASP A 1 93 ? -27.767 5.350 9.862 1.00 50.81 93 ASP A O 1
ATOM 715 N N . GLU A 1 94 ? -25.799 4.851 8.972 1.00 57.75 94 GLU A N 1
ATOM 716 C CA . GLU A 1 94 ? -26.281 3.751 8.166 1.00 57.75 94 GLU A CA 1
ATOM 717 C C . GLU A 1 94 ? -26.573 2.586 9.118 1.00 57.75 94 GLU A C 1
ATOM 719 O O . GLU A 1 94 ? -25.755 2.315 10.006 1.00 57.75 94 GLU A O 1
ATOM 724 N N . PRO A 1 95 ? -27.735 1.912 9.011 1.00 56.97 95 PRO A N 1
ATOM 725 C CA . PRO A 1 95 ? -28.132 0.888 9.964 1.00 56.97 95 PRO A CA 1
ATOM 726 C C . PRO A 1 95 ? -27.081 -0.217 9.962 1.00 56.97 95 PRO A C 1
ATOM 728 O O . PRO A 1 95 ? -27.027 -1.057 9.064 1.00 56.97 95 PRO A O 1
ATOM 731 N N . LEU A 1 96 ? -26.213 -0.164 10.973 1.00 60.31 96 LEU A N 1
ATOM 732 C CA . LEU A 1 96 ? -25.031 -0.990 11.105 1.00 60.31 96 LEU A CA 1
ATOM 733 C C . LEU A 1 96 ? -25.464 -2.448 10.969 1.00 60.31 96 LEU A C 1
ATOM 735 O O . LEU A 1 96 ? -26.180 -2.975 11.824 1.00 60.31 96 LEU A O 1
ATOM 739 N N . ASN A 1 97 ? -25.093 -3.060 9.841 1.00 81.00 97 ASN A N 1
ATOM 740 C CA . ASN A 1 97 ? -25.453 -4.427 9.489 1.00 81.00 97 ASN A CA 1
ATOM 741 C C . ASN A 1 97 ? -25.301 -5.328 10.730 1.00 81.00 97 ASN A C 1
ATOM 743 O O . ASN A 1 97 ? -24.277 -5.292 11.408 1.00 81.00 97 ASN A O 1
ATOM 747 N N . LYS A 1 98 ? -26.315 -6.135 11.065 1.00 85.69 98 LYS A N 1
ATOM 748 C CA . LYS A 1 98 ? -26.316 -6.965 12.289 1.00 85.69 98 LYS A CA 1
ATOM 749 C C . LYS A 1 98 ? -25.017 -7.760 12.458 1.00 85.69 98 LYS A C 1
ATOM 751 O O . LYS A 1 98 ? -24.527 -7.929 13.570 1.00 85.69 98 LYS A O 1
ATOM 756 N N . VAL A 1 99 ? -24.434 -8.203 11.346 1.00 87.94 99 VAL A N 1
ATOM 757 C CA . VAL A 1 99 ? -23.151 -8.908 11.319 1.00 87.94 99 VAL A CA 1
ATOM 758 C C . VAL A 1 99 ? -22.003 -8.016 11.814 1.00 87.94 99 VAL A C 1
ATOM 760 O O . VAL A 1 99 ? -21.218 -8.448 12.656 1.00 87.94 99 VAL A O 1
ATOM 763 N N . THR A 1 100 ? -21.915 -6.757 11.378 1.00 86.25 100 THR A N 1
ATOM 764 C CA . THR A 1 100 ? -20.852 -5.829 11.804 1.00 86.25 100 THR A CA 1
ATOM 765 C C . THR A 1 100 ? -20.999 -5.418 13.272 1.00 86.25 100 THR A C 1
ATOM 767 O O . THR A 1 100 ? -19.989 -5.298 13.969 1.00 86.25 100 THR A O 1
ATOM 770 N N . LEU A 1 101 ? -22.232 -5.310 13.783 1.00 88.38 101 LEU A N 1
ATOM 771 C CA . LEU A 1 101 ? -22.511 -5.163 15.219 1.00 88.38 101 LEU A CA 1
ATOM 772 C C . LEU A 1 101 ? -21.967 -6.344 16.034 1.00 88.38 101 LEU A C 1
ATOM 774 O O . LEU A 1 101 ? -21.272 -6.138 17.030 1.00 88.38 101 LEU A O 1
ATOM 778 N N . ILE A 1 102 ? -22.232 -7.578 15.592 1.00 93.06 102 ILE A N 1
ATOM 779 C CA . ILE A 1 102 ? -21.736 -8.791 16.257 1.00 93.06 102 ILE A CA 1
ATOM 780 C C . ILE A 1 102 ? -20.207 -8.827 16.237 1.00 93.06 102 ILE A C 1
ATOM 782 O O . ILE A 1 102 ? -19.593 -9.062 17.275 1.00 93.06 102 ILE A O 1
ATOM 786 N N . HIS A 1 103 ? -19.576 -8.551 15.092 1.00 92.88 103 HIS A N 1
ATOM 787 C CA . HIS A 1 103 ? -18.115 -8.510 14.997 1.00 92.88 103 HIS A CA 1
ATOM 788 C C . HIS A 1 103 ? -17.504 -7.475 15.945 1.00 92.88 103 HIS A C 1
ATOM 790 O O . HIS A 1 103 ? -16.497 -7.759 16.598 1.00 92.88 103 HIS A O 1
ATOM 796 N N . ARG A 1 104 ? -18.118 -6.291 16.058 1.00 89.81 104 ARG A N 1
ATOM 797 C CA . ARG A 1 104 ? -17.683 -5.243 16.986 1.00 89.81 104 ARG A CA 1
ATOM 798 C C . ARG A 1 104 ? -17.768 -5.710 18.436 1.00 89.81 104 ARG A C 1
ATOM 800 O O . ARG A 1 104 ? -16.801 -5.549 19.179 1.00 89.81 104 ARG A O 1
ATOM 807 N N . GLU A 1 105 ? -18.890 -6.306 18.825 1.00 94.56 105 GLU A N 1
ATOM 808 C CA . GLU A 1 105 ? -19.095 -6.770 20.197 1.00 94.56 105 GLU A CA 1
ATOM 809 C C . GLU A 1 105 ? -18.193 -7.962 20.542 1.00 94.56 105 GLU A C 1
ATOM 811 O O . GLU A 1 105 ? -17.567 -7.979 21.602 1.00 94.56 105 GLU A O 1
ATOM 816 N N . ALA A 1 106 ? -18.028 -8.912 19.620 1.00 95.50 106 ALA A N 1
ATOM 817 C CA . ALA A 1 106 ? -17.098 -10.024 19.774 1.00 95.50 106 ALA A CA 1
ATOM 818 C C . ALA A 1 106 ? -15.658 -9.524 19.949 1.00 95.50 106 ALA A C 1
ATOM 820 O O . ALA A 1 106 ? -14.975 -9.923 20.892 1.00 95.50 106 ALA A O 1
ATOM 821 N N . LYS A 1 107 ? -15.208 -8.588 19.101 1.00 94.94 107 LYS A N 1
ATOM 822 C CA . LYS A 1 107 ? -13.876 -7.975 19.214 1.00 94.94 107 LYS A CA 1
ATOM 823 C C . LYS A 1 107 ? -13.691 -7.292 20.569 1.00 94.94 107 LYS A C 1
ATOM 825 O O . LYS A 1 107 ? -12.647 -7.466 21.195 1.00 94.94 107 LYS A O 1
ATOM 830 N N . ARG A 1 108 ? -14.703 -6.556 21.039 1.00 92.94 108 ARG A N 1
ATOM 831 C CA . ARG A 1 108 ? -14.686 -5.891 22.347 1.00 92.94 108 ARG A CA 1
ATOM 832 C C . ARG A 1 108 ? -14.530 -6.902 23.484 1.00 92.94 108 ARG A C 1
ATOM 834 O O . ARG A 1 108 ? -13.624 -6.753 24.297 1.00 92.94 108 ARG A O 1
ATOM 841 N N . LYS A 1 109 ? -15.359 -7.950 23.508 1.00 93.81 109 LYS A N 1
ATOM 842 C CA . LYS A 1 109 ? -15.328 -9.005 24.534 1.00 93.81 109 LYS A CA 1
ATOM 843 C C . LYS A 1 109 ? -14.022 -9.791 24.536 1.00 93.81 109 LYS A C 1
ATOM 845 O O . LYS A 1 109 ? -13.484 -10.067 25.602 1.00 93.81 109 LYS A O 1
ATOM 850 N N . VAL A 1 110 ? -13.495 -10.126 23.360 1.00 94.25 110 VAL A N 1
ATOM 851 C CA . VAL A 1 110 ? -12.209 -10.823 23.236 1.00 94.25 110 VAL A CA 1
ATOM 852 C C . VAL A 1 110 ? -11.069 -9.929 23.715 1.00 94.25 110 VAL A C 1
ATOM 854 O O . VAL A 1 110 ? -10.230 -10.385 24.481 1.00 94.25 110 VAL A O 1
ATOM 857 N N . SER A 1 111 ? -11.058 -8.648 23.337 1.00 90.81 111 SER A N 1
ATOM 858 C CA . SER A 1 111 ? -10.042 -7.701 23.808 1.00 90.81 111 SER A CA 1
ATOM 859 C C . SER A 1 111 ? -10.086 -7.515 25.328 1.00 90.81 111 SER A C 1
ATOM 861 O O . SER A 1 111 ? -9.039 -7.455 25.965 1.00 90.81 111 SER A O 1
ATOM 863 N N . GLU A 1 112 ? -11.285 -7.444 25.909 1.00 87.44 112 GLU A N 1
ATOM 864 C CA . GLU A 1 112 ? -11.497 -7.370 27.357 1.00 87.44 112 GLU A CA 1
ATOM 865 C C . GLU A 1 112 ? -10.989 -8.646 28.051 1.00 87.44 112 GLU A C 1
ATOM 867 O O . GLU A 1 112 ? -10.218 -8.563 29.005 1.00 87.44 112 GLU A O 1
ATOM 872 N N . ALA A 1 113 ? -11.325 -9.828 27.528 1.00 81.75 113 ALA A N 1
ATOM 873 C CA . ALA A 1 113 ? -10.882 -11.107 28.083 1.00 81.75 113 ALA A CA 1
ATOM 874 C C . ALA A 1 113 ? -9.363 -11.312 27.980 1.00 81.75 113 ALA A C 1
ATOM 876 O O . ALA A 1 113 ? -8.753 -11.823 28.912 1.00 81.75 113 ALA A O 1
ATOM 877 N N . LEU A 1 114 ? -8.741 -10.885 26.877 1.00 82.50 114 LEU A N 1
ATOM 878 C CA . LEU A 1 114 ? -7.287 -10.951 26.696 1.00 82.50 114 LEU A CA 1
ATOM 879 C C . LEU A 1 114 ? -6.529 -9.970 27.600 1.00 82.50 114 LEU A C 1
ATOM 881 O O . LEU A 1 114 ? -5.360 -10.199 27.893 1.00 82.50 114 LEU A O 1
ATOM 885 N N . SER A 1 115 ? -7.173 -8.879 28.031 1.00 76.88 115 SER A N 1
ATOM 886 C CA . SER A 1 115 ? -6.577 -7.942 28.992 1.00 76.88 115 SER A CA 1
ATOM 887 C C . SER A 1 115 ? -6.536 -8.495 30.420 1.00 76.88 115 SER A C 1
ATOM 889 O O . SER A 1 115 ? -5.758 -8.018 31.246 1.00 76.88 115 SER A O 1
ATOM 891 N N . GLN A 1 116 ? -7.349 -9.514 30.712 1.00 75.00 116 GLN A N 1
ATOM 892 C CA . GLN A 1 116 ? -7.333 -10.211 31.990 1.00 75.00 116 GLN A CA 1
ATOM 893 C C . GLN A 1 116 ? -6.254 -11.306 31.984 1.00 75.00 116 GLN A C 1
ATOM 895 O O . GLN A 1 116 ? -6.039 -11.962 30.962 1.00 75.00 116 GLN A O 1
ATOM 900 N N . PRO A 1 117 ? -5.570 -11.545 33.116 1.00 76.75 117 PRO A N 1
ATOM 901 C CA . PRO A 1 117 ? -4.637 -12.657 33.222 1.00 76.75 117 PRO A CA 1
ATOM 902 C C . PRO A 1 117 ? -5.377 -13.982 33.013 1.00 76.75 117 PRO A C 1
ATOM 904 O O . PRO A 1 117 ? -6.477 -14.191 33.529 1.00 76.75 117 PRO A O 1
ATOM 907 N N . TRP A 1 118 ? -4.762 -14.900 32.269 1.00 77.88 118 TRP A N 1
ATOM 908 C CA . TRP A 1 118 ? -5.308 -16.241 32.107 1.00 77.88 118 TRP A CA 1
ATOM 909 C C . TRP A 1 118 ? -5.204 -17.009 33.431 1.00 77.88 118 TRP A C 1
ATOM 911 O O . TRP A 1 118 ? -4.116 -17.152 33.988 1.00 77.88 118 TRP A O 1
ATOM 921 N N . ILE A 1 119 ? -6.338 -17.504 33.934 1.00 76.50 119 ILE A N 1
ATOM 922 C CA . ILE A 1 119 ? -6.420 -18.253 35.193 1.00 76.50 119 ILE A CA 1
ATOM 923 C C . ILE A 1 119 ? -6.900 -19.677 34.874 1.00 76.50 119 ILE A C 1
ATOM 925 O O . ILE A 1 119 ? -7.978 -19.830 34.290 1.00 76.50 119 ILE A O 1
ATOM 929 N N . PRO A 1 120 ? -6.161 -20.729 35.276 1.00 83.31 120 PRO A N 1
ATOM 930 C CA . PRO A 1 120 ? -6.620 -22.106 35.136 1.00 83.31 120 PRO A CA 1
ATOM 931 C C . PRO A 1 120 ? -8.006 -22.330 35.774 1.00 83.31 120 PRO A C 1
ATOM 933 O O . PRO A 1 120 ? -8.283 -21.759 36.834 1.00 83.31 120 PRO A O 1
ATOM 936 N N . PRO A 1 121 ? -8.867 -23.213 35.226 1.00 76.69 121 PRO A N 1
ATOM 937 C CA . PRO A 1 121 ? -10.224 -23.432 35.742 1.00 76.69 121 PRO A CA 1
ATOM 938 C C . PRO A 1 121 ? -10.283 -23.784 37.236 1.00 76.69 121 PRO A C 1
ATOM 940 O O . PRO A 1 121 ? -11.170 -23.318 37.951 1.00 76.69 121 PRO A O 1
ATOM 943 N N . HIS A 1 122 ? -9.302 -24.545 37.730 1.00 78.75 122 HIS A N 1
ATOM 944 C CA . HIS A 1 122 ? -9.211 -24.936 39.136 1.00 78.75 122 HIS A CA 1
ATOM 945 C C . HIS A 1 122 ? -8.799 -23.782 40.065 1.00 78.75 122 HIS A C 1
ATOM 947 O O . HIS A 1 122 ? -9.069 -23.862 41.253 1.00 78.75 122 HIS A O 1
ATOM 953 N N . CYS A 1 123 ? -8.224 -22.687 39.556 1.00 70.62 123 CYS A N 1
ATOM 954 C CA . CYS A 1 123 ? -7.809 -21.521 40.349 1.00 70.62 123 CYS A CA 1
ATOM 955 C C . CYS A 1 123 ? -8.858 -20.394 40.377 1.00 70.62 123 CYS A C 1
ATOM 957 O O . CYS A 1 123 ? -8.699 -19.413 41.102 1.00 70.62 123 CYS A O 1
ATOM 959 N N . ARG A 1 124 ? -9.957 -20.508 39.619 1.00 70.69 124 ARG A N 1
ATOM 960 C CA . ARG A 1 124 ? -10.954 -19.431 39.474 1.00 70.69 124 ARG A CA 1
ATOM 961 C C . ARG A 1 124 ? -11.671 -19.086 40.785 1.00 70.69 124 ARG A C 1
ATOM 963 O O . ARG A 1 124 ? -11.905 -17.920 41.082 1.00 70.69 124 ARG A O 1
ATOM 970 N N . HIS A 1 125 ? -11.977 -20.092 41.602 1.00 67.62 125 HIS A N 1
ATOM 971 C CA . HIS A 1 125 ? -12.660 -19.917 42.889 1.00 67.62 125 HIS A CA 1
ATOM 972 C C . HIS A 1 125 ? -11.801 -19.194 43.941 1.00 67.62 125 HIS A C 1
ATOM 974 O O . HIS A 1 125 ? -12.339 -18.566 44.849 1.00 67.62 125 HIS A O 1
ATOM 980 N N . VAL A 1 126 ? -10.474 -19.274 43.810 1.00 65.19 126 VAL A N 1
ATOM 981 C CA . VAL A 1 126 ? -9.503 -18.593 44.674 1.00 65.19 126 VAL A CA 1
ATOM 982 C C . VAL A 1 126 ? -9.565 -17.089 44.403 1.00 65.19 126 VAL A C 1
ATOM 984 O O . VAL A 1 126 ? -9.735 -16.297 45.320 1.00 65.19 126 VAL A O 1
ATOM 987 N N . VAL A 1 127 ? -9.577 -16.696 43.128 1.00 62.34 127 VAL A N 1
ATOM 988 C CA . VAL A 1 127 ? -9.675 -15.292 42.695 1.00 62.34 127 VAL A CA 1
ATOM 989 C C . VAL A 1 127 ? -10.943 -14.597 43.202 1.00 62.34 127 VAL A C 1
ATOM 991 O O . VAL A 1 127 ? -10.881 -13.462 43.672 1.00 62.34 127 VAL A O 1
ATOM 994 N N . HIS A 1 128 ? -12.084 -15.288 43.183 1.00 59.00 128 HIS A N 1
ATOM 995 C CA . HIS A 1 128 ? -13.356 -14.721 43.638 1.00 59.00 128 HIS A CA 1
ATOM 996 C C . HIS A 1 128 ? -13.442 -14.512 45.161 1.00 59.00 128 HIS A C 1
ATOM 998 O O . HIS A 1 128 ? -14.212 -13.664 45.603 1.00 59.00 128 HIS A O 1
ATOM 1004 N N . LYS A 1 129 ? -12.639 -15.223 45.969 1.00 58.41 129 LYS A N 1
ATOM 1005 C CA . LYS A 1 129 ? -12.625 -15.068 47.437 1.00 58.41 129 LYS A CA 1
ATOM 1006 C C . LYS A 1 129 ? -11.877 -13.820 47.916 1.00 58.41 129 LYS A C 1
ATOM 1008 O O . LYS A 1 129 ? -12.115 -13.376 49.032 1.00 58.41 129 LYS A O 1
ATOM 1013 N N . HIS A 1 130 ? -10.992 -13.251 47.095 1.00 52.81 130 HIS A N 1
ATOM 1014 C CA . HIS A 1 130 ? -10.098 -12.147 47.490 1.00 52.81 130 HIS A CA 1
ATOM 1015 C C . HIS A 1 130 ? -10.463 -10.803 46.843 1.00 52.81 130 HIS A C 1
ATOM 1017 O O . HIS A 1 130 ? -9.695 -9.841 46.901 1.00 52.81 130 HIS A O 1
ATOM 1023 N N . SER A 1 131 ? -11.635 -10.735 46.209 1.00 51.56 131 SER A N 1
ATOM 1024 C CA . SER A 1 131 ? -12.118 -9.599 45.421 1.00 51.56 131 SER A CA 1
ATOM 1025 C C . SER A 1 131 ? -12.614 -8.431 46.288 1.00 51.56 131 SER A C 1
ATOM 1027 O O . SER A 1 131 ? -13.688 -7.892 46.035 1.00 51.56 131 SER A O 1
ATOM 1029 N N . SER A 1 132 ? -11.872 -8.045 47.328 1.00 52.78 132 SER A N 1
ATOM 1030 C CA . SER A 1 132 ? -12.184 -6.842 48.108 1.00 52.78 132 SER A CA 1
ATOM 1031 C C . SER A 1 132 ? -11.186 -5.703 47.921 1.00 52.78 132 SER A C 1
ATOM 1033 O O . SER A 1 132 ? -11.636 -4.567 47.980 1.00 52.78 132 SER A O 1
ATOM 1035 N N . HIS A 1 133 ? -9.894 -5.929 47.631 1.00 48.16 133 HIS A N 1
ATOM 1036 C CA . HIS A 1 133 ? -8.990 -4.819 47.249 1.00 48.16 133 HIS A CA 1
ATOM 1037 C C . HIS A 1 133 ? -7.561 -5.206 46.806 1.00 48.16 133 HIS A C 1
ATOM 1039 O O . HIS A 1 133 ? -6.703 -4.330 46.692 1.00 48.16 133 HIS A O 1
ATOM 1045 N N . ALA A 1 134 ? -7.248 -6.490 46.607 1.00 45.59 134 ALA A N 1
ATOM 1046 C CA . ALA A 1 134 ? -5.870 -6.924 46.371 1.00 45.59 134 ALA A CA 1
ATOM 1047 C C . ALA A 1 134 ? -5.618 -7.216 44.887 1.00 45.59 134 ALA A C 1
ATOM 1049 O O . ALA A 1 134 ? -6.267 -8.074 44.288 1.00 45.59 134 ALA A O 1
ATOM 1050 N N . SER A 1 135 ? -4.652 -6.505 44.308 1.00 46.62 135 SER A N 1
ATOM 1051 C CA . SER A 1 135 ? -4.106 -6.718 42.970 1.00 46.62 135 SER A CA 1
ATOM 1052 C C . SER A 1 135 ? -3.766 -8.198 42.778 1.00 46.62 135 SER A C 1
ATOM 1054 O O . SER A 1 135 ? -2.823 -8.728 43.365 1.00 46.62 135 SER A O 1
ATOM 1056 N N . LEU A 1 136 ? -4.556 -8.875 41.950 1.00 51.31 136 LEU A N 1
ATOM 1057 C CA . LEU A 1 136 ? -4.483 -10.307 41.644 1.00 51.31 136 LEU A CA 1
ATOM 1058 C C . LEU A 1 136 ? -3.278 -10.688 40.763 1.00 51.31 136 LEU A C 1
ATOM 1060 O O . LEU A 1 136 ? -3.371 -11.570 39.917 1.00 51.31 136 LEU A O 1
ATOM 1064 N N . THR A 1 137 ? -2.136 -10.027 40.944 1.00 50.97 137 THR A N 1
ATOM 1065 C CA . THR A 1 137 ? -0.923 -10.257 40.147 1.00 50.97 137 THR A CA 1
ATOM 1066 C C . THR A 1 137 ? 0.121 -11.118 40.858 1.00 50.97 137 THR A C 1
ATOM 1068 O O . THR A 1 137 ? 1.068 -11.543 40.209 1.00 50.97 137 THR A O 1
ATOM 1071 N N . ASN A 1 138 ? -0.039 -11.417 42.156 1.00 49.94 138 ASN A N 1
ATOM 1072 C CA . ASN A 1 138 ? 1.016 -12.053 42.966 1.00 49.94 138 ASN A CA 1
ATOM 1073 C C . ASN A 1 138 ? 0.637 -13.396 43.609 1.00 49.94 138 ASN A C 1
ATOM 1075 O O . ASN A 1 138 ? 1.270 -13.812 44.576 1.00 49.94 138 ASN A O 1
ATOM 1079 N N . TYR A 1 139 ? -0.358 -14.112 43.083 1.00 46.53 139 TYR A N 1
ATOM 1080 C CA . TYR A 1 139 ? -0.654 -15.468 43.556 1.00 46.53 139 TYR A CA 1
ATOM 1081 C C . TYR A 1 139 ? -0.173 -16.503 42.543 1.00 46.53 139 TYR A C 1
ATOM 1083 O O . TYR A 1 139 ? -0.928 -16.996 41.712 1.00 46.53 139 TYR A O 1
ATOM 1091 N N . GLY A 1 140 ? 1.116 -16.823 42.639 1.00 50.59 140 GLY A N 1
ATOM 1092 C CA . GLY A 1 140 ? 1.650 -18.107 42.212 1.00 50.59 140 GLY A CA 1
ATOM 1093 C C . GLY A 1 140 ? 1.841 -19.001 43.437 1.00 50.59 140 GLY A C 1
ATOM 1094 O O . GLY A 1 140 ? 2.304 -18.546 44.480 1.00 50.59 140 GLY A O 1
ATOM 1095 N N . THR A 1 141 ? 1.506 -20.280 43.329 1.00 48.56 141 THR A N 1
ATOM 1096 C CA . THR A 1 141 ? 2.035 -21.311 44.234 1.00 48.56 141 THR A CA 1
ATOM 1097 C C . THR A 1 141 ? 3.567 -21.357 44.129 1.00 48.56 141 THR A C 1
ATOM 1099 O O . THR A 1 141 ? 4.111 -20.956 43.104 1.00 48.56 141 THR A O 1
ATOM 1102 N N . ALA A 1 142 ? 4.291 -21.853 45.140 1.00 52.00 142 ALA A N 1
ATOM 1103 C CA . ALA A 1 142 ? 5.767 -21.856 45.153 1.00 52.00 142 ALA A CA 1
ATOM 1104 C C . ALA A 1 142 ? 6.418 -22.446 43.875 1.00 52.00 142 ALA A C 1
ATOM 1106 O O . ALA A 1 142 ? 7.504 -22.033 43.489 1.00 52.00 142 ALA A O 1
ATOM 1107 N N . HIS A 1 143 ? 5.720 -23.342 43.166 1.00 49.94 143 HIS A N 1
ATOM 1108 C CA . HIS A 1 143 ? 6.160 -23.943 41.902 1.00 49.94 143 HIS A CA 1
ATOM 1109 C C . HIS A 1 143 ? 5.837 -23.122 40.632 1.00 49.94 143 HIS A C 1
ATOM 1111 O O . HIS A 1 143 ? 6.345 -23.432 39.561 1.00 49.94 143 HIS A O 1
ATOM 1117 N N . 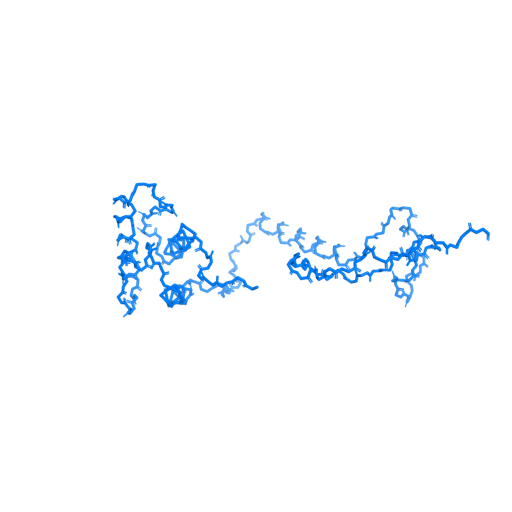THR A 1 144 ? 5.016 -22.070 40.720 1.00 51.25 144 THR A N 1
ATOM 1118 C CA . THR A 1 144 ? 4.636 -21.189 39.596 1.00 51.25 144 THR A CA 1
ATOM 1119 C C . THR A 1 144 ? 5.203 -19.774 39.727 1.00 51.25 144 THR A C 1
ATOM 1121 O O . THR A 1 144 ? 4.881 -18.916 38.910 1.00 51.25 144 THR A O 1
ATOM 1124 N N . GLN A 1 145 ? 6.063 -19.504 40.717 1.00 47.62 145 GLN A N 1
ATOM 1125 C CA . GLN A 1 145 ? 6.734 -18.202 40.867 1.00 47.62 145 GLN A CA 1
ATOM 1126 C C . GLN A 1 145 ? 7.666 -17.864 39.687 1.00 47.62 145 GLN A C 1
ATOM 1128 O O . GLN A 1 145 ? 7.937 -16.695 39.436 1.00 47.62 145 GLN A O 1
ATOM 1133 N N . GLY A 1 146 ? 8.094 -18.856 38.897 1.00 46.03 146 GLY A N 1
ATOM 1134 C CA . GLY A 1 146 ? 8.789 -18.620 37.623 1.00 46.03 146 GLY A CA 1
ATOM 1135 C C . GLY A 1 146 ? 7.889 -18.058 36.511 1.00 46.03 146 GLY A C 1
ATOM 1136 O O . GLY A 1 146 ? 8.390 -17.584 35.497 1.00 46.03 146 GLY A O 1
ATOM 1137 N N . PHE A 1 147 ? 6.567 -18.082 36.709 1.00 41.69 147 PHE A N 1
ATOM 1138 C CA . PHE A 1 147 ? 5.548 -17.536 35.811 1.00 41.69 147 PHE A CA 1
ATOM 1139 C C . PHE A 1 147 ? 5.069 -16.153 36.289 1.00 41.69 147 PHE A C 1
ATOM 1141 O O . PHE A 1 147 ? 3.907 -15.789 36.126 1.00 41.69 147 PHE A O 1
ATOM 1148 N N . ILE A 1 148 ? 5.953 -15.356 36.901 1.00 43.75 148 ILE A N 1
ATOM 1149 C CA . ILE A 1 148 ? 5.688 -13.923 37.053 1.00 43.75 148 ILE A CA 1
ATOM 1150 C C . ILE A 1 148 ? 5.571 -13.346 35.647 1.00 43.75 148 ILE A C 1
ATOM 1152 O O . ILE A 1 148 ? 6.445 -13.537 34.799 1.00 43.75 148 ILE A O 1
ATOM 1156 N N . SER A 1 149 ? 4.451 -12.671 35.409 1.00 46.03 149 SER A N 1
ATOM 1157 C CA . SER A 1 149 ? 4.118 -12.010 34.161 1.00 46.03 149 SER A CA 1
ATOM 1158 C C . SER A 1 149 ? 5.301 -11.178 33.674 1.00 46.03 149 SER A C 1
ATOM 1160 O O . SER A 1 149 ? 5.503 -10.040 34.104 1.00 46.03 149 SER A O 1
ATOM 1162 N N . LYS A 1 150 ? 6.039 -11.689 32.683 1.00 42.12 150 LYS A N 1
ATOM 1163 C CA . LYS A 1 150 ? 6.506 -10.781 31.643 1.00 42.12 150 LYS A CA 1
ATOM 1164 C C . LYS A 1 150 ? 5.227 -10.155 31.116 1.00 42.12 150 LYS A C 1
ATOM 1166 O O . LYS A 1 150 ? 4.430 -10.845 30.483 1.00 42.12 150 LYS A O 1
ATOM 1171 N N . GLN A 1 151 ? 5.007 -8.884 31.461 1.00 43.75 151 GLN A N 1
ATOM 1172 C CA . GLN A 1 151 ? 4.058 -8.020 30.770 1.00 43.75 151 GLN A CA 1
ATOM 1173 C C . GLN A 1 151 ? 4.152 -8.408 29.299 1.00 43.75 151 GLN A C 1
ATOM 1175 O O . GLN A 1 151 ? 5.279 -8.444 28.793 1.00 43.75 151 GLN A O 1
ATOM 1180 N N . PHE A 1 152 ? 3.046 -8.812 28.667 1.00 38.81 152 PHE A N 1
ATOM 1181 C CA . PHE A 1 152 ? 3.060 -9.234 27.271 1.00 38.81 152 PHE A CA 1
ATOM 1182 C C . PHE A 1 152 ? 3.573 -8.056 26.442 1.00 38.81 152 PHE A C 1
ATOM 1184 O O . PHE A 1 152 ? 2.833 -7.153 26.058 1.00 38.81 152 PHE A O 1
ATOM 1191 N N . ARG A 1 153 ? 4.890 -8.014 26.254 1.00 39.66 153 ARG A N 1
ATOM 1192 C CA . ARG A 1 153 ? 5.567 -7.099 25.367 1.00 39.66 153 ARG A CA 1
ATOM 1193 C C . ARG A 1 153 ? 5.266 -7.710 24.018 1.00 39.66 153 ARG A C 1
ATOM 1195 O O . ARG A 1 153 ? 5.714 -8.824 23.748 1.00 39.66 153 ARG A O 1
ATOM 1202 N N . GLY A 1 154 ? 4.359 -7.065 23.285 1.00 39.22 154 GLY A N 1
ATOM 1203 C CA . GLY A 1 154 ? 3.892 -7.552 21.993 1.00 39.22 154 GLY A CA 1
ATOM 1204 C C . GLY A 1 154 ? 5.062 -8.030 21.136 1.00 39.22 154 GLY A C 1
ATOM 1205 O O . GLY A 1 154 ? 6.170 -7.531 21.300 1.00 39.22 154 GLY A O 1
ATOM 1206 N N . TYR A 1 155 ? 4.794 -9.019 20.281 1.00 41.38 155 TYR A N 1
ATOM 1207 C CA . TYR A 1 155 ? 5.740 -9.677 19.374 1.00 41.38 155 TYR A CA 1
ATOM 1208 C C . TYR A 1 155 ? 6.986 -8.825 19.058 1.00 41.38 155 TYR A C 1
ATOM 1210 O O . TYR A 1 155 ? 6.934 -7.924 18.219 1.00 41.38 155 TYR A O 1
ATOM 1218 N N . GLU A 1 156 ? 8.095 -9.089 19.756 1.00 46.28 156 GLU A N 1
ATOM 1219 C CA . GLU A 1 156 ? 9.381 -8.495 19.402 1.00 46.28 156 GLU A CA 1
ATOM 1220 C C . GLU A 1 156 ? 9.975 -9.296 18.241 1.00 46.28 156 GLU A C 1
ATOM 1222 O O . GLU A 1 156 ? 10.098 -10.520 18.294 1.00 46.28 156 GLU A O 1
ATOM 1227 N N . ASP A 1 157 ? 10.291 -8.577 17.166 1.00 40.31 157 ASP A N 1
ATOM 1228 C CA . ASP A 1 157 ? 10.902 -9.091 15.944 1.00 40.31 157 ASP A CA 1
ATOM 1229 C C . ASP A 1 157 ? 12.149 -9.955 16.284 1.00 40.31 157 ASP A C 1
ATOM 1231 O O . ASP A 1 157 ? 13.064 -9.458 16.953 1.00 40.31 157 ASP A O 1
ATOM 1235 N N . PRO A 1 158 ? 12.232 -11.229 15.833 1.00 48.88 158 PRO A N 1
ATOM 1236 C CA . PRO A 1 158 ? 13.325 -12.160 16.164 1.00 48.88 158 PRO A CA 1
ATOM 1237 C C . PRO A 1 158 ? 14.733 -11.674 15.790 1.00 48.88 158 PRO A C 1
ATOM 1239 O O . PRO A 1 158 ? 15.728 -12.255 16.218 1.00 48.88 158 PRO A O 1
ATOM 1242 N N . SER A 1 159 ? 14.835 -10.604 15.002 1.00 52.25 159 SER A N 1
ATOM 1243 C CA . SER A 1 159 ? 16.098 -9.988 14.592 1.00 52.25 159 SER A CA 1
ATOM 1244 C C . SER A 1 159 ? 16.854 -9.244 15.709 1.00 52.25 159 SER A C 1
ATOM 1246 O O . SER A 1 159 ? 17.988 -8.825 15.481 1.00 52.25 159 SER A O 1
ATOM 1248 N N . GLN A 1 160 ? 16.277 -9.094 16.911 1.00 46.41 160 GLN A N 1
ATOM 1249 C CA . GLN A 1 160 ? 16.890 -8.374 18.045 1.00 46.41 160 GLN A CA 1
ATOM 1250 C C . GLN A 1 160 ? 17.473 -9.271 19.153 1.00 46.41 160 GLN A C 1
ATOM 1252 O O . GLN A 1 160 ? 18.066 -8.762 20.108 1.00 46.41 160 GLN A O 1
ATOM 1257 N N . LEU A 1 161 ? 17.369 -10.600 19.047 1.00 45.28 161 LEU A N 1
ATOM 1258 C CA . LEU A 1 161 ? 17.971 -11.512 20.026 1.00 45.28 161 LEU A CA 1
ATOM 1259 C C . LEU A 1 161 ? 19.486 -11.619 19.797 1.00 45.28 161 LEU A C 1
ATOM 1261 O O . LEU A 1 161 ? 19.982 -12.524 19.127 1.00 45.28 161 LEU A O 1
ATOM 1265 N N . LYS A 1 162 ? 20.239 -10.677 20.377 1.00 40.09 162 LYS A N 1
ATOM 1266 C CA . LYS A 1 162 ? 21.690 -10.811 20.535 1.00 40.09 162 LYS A CA 1
ATOM 1267 C C . LYS A 1 162 ? 21.999 -12.042 21.397 1.00 40.09 162 LYS A C 1
ATOM 1269 O O . LYS A 1 162 ? 21.544 -12.176 22.530 1.00 40.09 162 LYS A O 1
ATOM 1274 N N . THR A 1 163 ? 22.782 -12.926 20.793 1.00 50.50 163 THR A N 1
ATOM 1275 C CA . THR A 1 163 ? 23.447 -14.127 21.312 1.00 50.50 163 THR A CA 1
ATOM 1276 C C . THR A 1 163 ? 23.910 -14.022 22.769 1.00 50.50 163 THR A C 1
ATOM 1278 O O . THR A 1 163 ? 24.614 -13.072 23.109 1.00 50.50 163 THR A O 1
ATOM 1281 N N . GLY A 1 164 ? 23.626 -15.038 23.599 1.00 44.75 164 GLY A N 1
ATOM 1282 C CA . GLY A 1 164 ? 24.295 -15.142 24.906 1.00 44.75 164 GLY A CA 1
ATOM 1283 C C . GLY A 1 164 ? 23.791 -16.154 25.943 1.00 44.75 164 GLY A C 1
ATOM 1284 O O . GLY A 1 164 ? 24.275 -16.103 27.065 1.00 44.75 164 GLY A O 1
ATOM 1285 N N . TRP A 1 165 ? 22.855 -17.061 25.639 1.00 37.78 165 TRP A N 1
ATOM 1286 C CA . TRP A 1 165 ? 22.166 -17.844 26.689 1.00 37.78 165 TRP A CA 1
ATOM 1287 C C . TRP A 1 165 ? 22.720 -19.260 26.951 1.00 37.78 165 TRP A C 1
ATOM 1289 O O . TRP A 1 165 ? 22.165 -19.982 27.769 1.00 37.78 165 TRP A O 1
ATOM 1299 N N . TRP A 1 166 ? 23.819 -19.674 26.311 1.00 39.31 166 TRP A N 1
ATOM 1300 C CA . TRP A 1 166 ? 24.363 -21.044 26.433 1.00 39.31 166 TRP A CA 1
ATOM 1301 C C . TRP A 1 166 ? 25.620 -21.187 27.307 1.00 39.31 166 TRP A C 1
ATOM 1303 O O . TRP A 1 166 ? 26.285 -22.217 27.256 1.00 39.31 166 TRP A O 1
ATOM 1313 N N . LYS A 1 167 ? 25.971 -20.193 28.131 1.00 41.66 167 LYS A N 1
ATOM 1314 C CA . LYS A 1 167 ? 27.056 -20.335 29.120 1.00 41.66 167 LYS A CA 1
ATOM 1315 C C . LYS A 1 167 ? 26.528 -20.188 30.546 1.00 41.66 167 LYS A C 1
ATOM 1317 O O . LYS A 1 167 ? 26.553 -19.097 31.099 1.00 41.66 167 LYS A O 1
ATOM 1322 N N . ALA A 1 168 ? 26.125 -21.301 31.152 1.00 38.38 168 ALA A N 1
ATOM 1323 C CA . ALA A 1 168 ? 26.222 -21.483 32.598 1.00 38.38 168 ALA A CA 1
ATOM 1324 C C . ALA A 1 168 ? 26.563 -22.959 32.909 1.00 38.38 168 ALA A C 1
ATOM 1326 O O . ALA A 1 168 ? 26.050 -23.838 32.214 1.00 38.38 168 ALA A O 1
ATOM 1327 N N . PRO A 1 169 ? 27.463 -23.240 33.872 1.00 39.78 169 PRO A N 1
ATOM 1328 C CA . PRO A 1 169 ? 28.054 -24.559 34.076 1.00 39.78 169 PRO A CA 1
ATOM 1329 C C . PRO A 1 169 ? 27.234 -25.443 35.025 1.00 39.78 169 PRO A C 1
ATOM 1331 O O . PRO A 1 169 ? 26.616 -24.968 35.973 1.00 39.78 169 PRO A O 1
ATOM 1334 N N . ILE A 1 170 ? 27.276 -26.750 34.766 1.00 44.34 170 ILE A N 1
ATOM 1335 C CA . ILE A 1 170 ? 26.664 -27.809 35.573 1.00 44.34 170 ILE A CA 1
ATOM 1336 C C . ILE A 1 170 ? 27.689 -28.235 36.627 1.00 44.34 170 ILE A C 1
ATOM 1338 O O . ILE A 1 170 ? 28.525 -29.083 36.337 1.00 44.34 170 ILE A O 1
ATOM 1342 N N . HIS A 1 171 ? 27.676 -27.641 37.819 1.00 42.72 171 HIS A N 1
ATOM 1343 C CA . HIS A 1 171 ? 28.260 -28.271 39.008 1.00 42.72 171 HIS A CA 1
ATOM 1344 C C . HIS A 1 171 ? 27.797 -27.538 40.268 1.00 42.72 171 HIS A C 1
ATOM 1346 O O . HIS A 1 171 ? 28.349 -26.498 40.593 1.00 42.72 171 HIS A O 1
ATOM 1352 N N . GLU A 1 172 ? 26.764 -28.070 40.923 1.00 35.34 172 GLU A N 1
ATOM 1353 C CA . GLU A 1 172 ? 26.541 -28.030 42.381 1.00 35.34 172 GLU A CA 1
ATOM 1354 C C . GLU A 1 172 ? 25.159 -28.624 42.679 1.00 35.34 172 GLU A C 1
ATOM 1356 O O . GLU A 1 172 ? 24.153 -27.926 42.730 1.00 35.34 172 GLU A O 1
ATOM 1361 N N . CYS A 1 173 ? 25.119 -29.950 42.802 1.00 33.12 173 CYS A N 1
ATOM 1362 C CA . CYS A 1 173 ? 24.080 -30.708 43.497 1.00 33.12 173 CYS A CA 1
ATOM 1363 C C . CYS A 1 173 ? 24.720 -32.036 43.930 1.00 33.12 173 CYS A C 1
ATOM 1365 O O . CYS A 1 173 ? 24.592 -33.048 43.239 1.00 33.12 173 CYS A O 1
ATOM 1367 N N . LEU A 1 174 ? 25.464 -31.996 45.036 1.00 35.06 174 LEU A N 1
ATOM 1368 C CA . LEU A 1 174 ? 2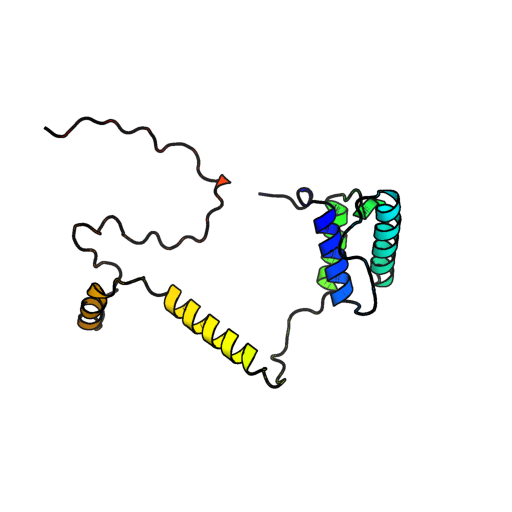5.645 -33.130 45.940 1.00 35.06 174 LEU A CA 1
ATOM 1369 C C . LEU A 1 174 ? 25.420 -32.630 47.366 1.00 35.06 174 LEU A C 1
ATOM 1371 O O . LEU A 1 174 ? 25.937 -31.529 47.663 1.00 35.06 174 LEU A O 1
#

Foldseek 3Di:
DDAPVNDDLQVLQLVLVVLLCQLDVPDPADSGQDPDPVSLQVRLQSSQVSLVVVPQPDRDHSCCSNPNDSVSSCSSVVVSVVSGPPPPPPVPVPVQPVVNVVVVVVVVVVVVVVVDDDDPPVCPVVVVVPPPDDDPQPDDDPVCPVVRDPPCPDDDDPVPPDDDDPDDDDDDDD

Radius of gyration: 26.96 Å; chains: 1; bounding box: 56×49×71 Å